Protein AF-A0A1C0AAT6-F1 (afdb_monomer_lite)

Sequence (64 aa):
MSIVVNKNEDFLVVSFNYSEKRVERIRQLRGRRWDAEDKVWIVPYSFDNIKQIKEMFKDPKLQY

Foldseek 3Di:
DDWDWDDDPFKIKTDDDDDPVVVVLLVVAPPWDQDPVVRIIIHTPDPVNCVSVCVVPPPVPPPD

Organism: NCBI:txid1413210

Structure (mmCIF, N/CA/C/O backbone):
data_AF-A0A1C0AAT6-F1
#
_entry.id   AF-A0A1C0AAT6-F1
#
loop_
_atom_site.group_PDB
_atom_site.id
_atom_site.type_symbol
_atom_site.label_atom_id
_atom_site.label_alt_id
_atom_site.label_comp_id
_atom_site.label_asym_id
_atom_site.label_entity_id
_atom_site.label_seq_id
_atom_site.pdbx_PDB_ins_code
_atom_site.Cartn_x
_atom_site.Cartn_y
_atom_site.Cartn_z
_atom_site.occupancy
_atom_site.B_iso_or_equiv
_atom_site.auth_seq_id
_atom_site.auth_comp_id
_atom_site.auth_asym_id
_atom_site.auth_atom_id
_atom_site.pdbx_PDB_model_num
ATOM 1 N N . MET A 1 1 ? -1.130 -1.931 14.661 1.00 51.50 1 MET A N 1
ATOM 2 C CA . MET A 1 1 ? -1.743 -1.981 13.313 1.00 51.50 1 MET A CA 1
ATOM 3 C C . MET A 1 1 ? -0.647 -2.282 12.308 1.00 51.50 1 MET A C 1
ATOM 5 O O . MET A 1 1 ? 0.080 -1.367 11.946 1.00 51.50 1 MET A O 1
ATOM 9 N N . SER A 1 2 ? -0.499 -3.538 11.898 1.00 62.84 2 SER A N 1
ATOM 10 C CA . SER A 1 2 ? 0.579 -3.948 10.991 1.00 62.84 2 SER A CA 1
ATOM 11 C C . SER A 1 2 ? 0.115 -3.878 9.536 1.00 62.84 2 SER A C 1
ATOM 13 O O . SER A 1 2 ? -1.049 -4.144 9.234 1.00 62.84 2 SER A O 1
ATOM 15 N N . ILE A 1 3 ? 1.017 -3.462 8.658 1.00 70.25 3 ILE A N 1
ATOM 16 C CA . ILE A 1 3 ? 0.846 -3.435 7.205 1.00 70.25 3 ILE A CA 1
ATOM 17 C C . ILE A 1 3 ? 1.844 -4.462 6.694 1.00 70.25 3 ILE A C 1
ATOM 19 O O . ILE A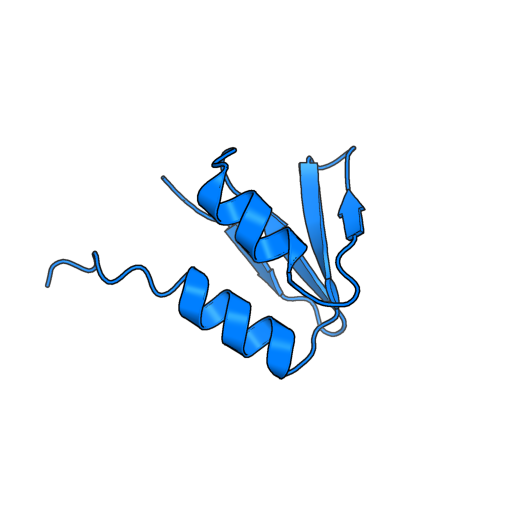 1 3 ? 3.007 -4.426 7.095 1.00 70.25 3 ILE A O 1
ATOM 23 N N . VAL A 1 4 ? 1.390 -5.388 5.862 1.00 80.50 4 VAL A N 1
ATOM 24 C CA . VAL A 1 4 ? 2.241 -6.417 5.276 1.00 80.50 4 VAL A CA 1
ATOM 25 C C . VAL A 1 4 ? 2.428 -6.062 3.810 1.00 80.50 4 VAL A C 1
ATOM 27 O O . VAL A 1 4 ? 1.474 -5.963 3.042 1.00 80.50 4 VAL A O 1
ATOM 30 N N . VAL A 1 5 ? 3.677 -5.816 3.431 1.00 81.19 5 VAL A N 1
ATOM 31 C CA . VAL A 1 5 ? 4.055 -5.532 2.049 1.00 81.19 5 VAL A CA 1
ATOM 32 C C . VAL A 1 5 ? 5.002 -6.633 1.608 1.00 81.19 5 VAL A C 1
ATOM 34 O O . VAL A 1 5 ? 6.133 -6.707 2.082 1.00 81.19 5 VAL A O 1
ATOM 37 N N . ASN A 1 6 ? 4.536 -7.482 0.701 1.00 83.88 6 ASN A N 1
ATOM 38 C CA . ASN A 1 6 ? 5.353 -8.493 0.050 1.00 83.88 6 ASN A CA 1
ATOM 39 C C . ASN A 1 6 ? 5.820 -7.944 -1.296 1.00 83.88 6 ASN A C 1
ATOM 41 O O . ASN A 1 6 ? 5.005 -7.582 -2.143 1.00 83.88 6 ASN A O 1
ATOM 45 N N . LYS A 1 7 ? 7.137 -7.868 -1.498 1.00 83.00 7 LYS A N 1
ATOM 46 C CA . LYS A 1 7 ? 7.701 -7.529 -2.807 1.00 83.00 7 LYS A CA 1
ATOM 47 C C . LYS A 1 7 ? 7.982 -8.818 -3.576 1.00 83.00 7 LYS A C 1
ATOM 49 O O . LYS A 1 7 ? 8.649 -9.702 -3.048 1.00 83.00 7 LYS A O 1
ATOM 54 N N . ASN A 1 8 ? 7.519 -8.876 -4.814 1.00 82.75 8 ASN A N 1
ATOM 55 C CA . ASN A 1 8 ? 7.977 -9.819 -5.827 1.00 82.75 8 ASN A CA 1
ATOM 56 C C . ASN A 1 8 ? 8.814 -9.052 -6.862 1.00 82.75 8 ASN A C 1
ATOM 58 O O . ASN A 1 8 ? 8.913 -7.824 -6.794 1.00 82.75 8 ASN A O 1
ATOM 62 N N . GLU A 1 9 ? 9.440 -9.765 -7.795 1.00 80.38 9 GLU A N 1
ATOM 63 C CA . GLU A 1 9 ? 10.299 -9.165 -8.827 1.00 80.38 9 GLU A CA 1
ATOM 64 C C . GLU A 1 9 ? 9.525 -8.221 -9.765 1.00 80.38 9 GLU A C 1
ATOM 66 O O . GLU A 1 9 ? 10.019 -7.141 -10.077 1.00 80.38 9 GLU A O 1
ATOM 71 N N . ASP A 1 10 ? 8.276 -8.558 -10.103 1.00 84.19 10 ASP A N 1
ATOM 72 C CA . ASP A 1 10 ? 7.439 -7.766 -11.021 1.00 84.19 10 ASP A CA 1
ATOM 73 C C . ASP A 1 10 ? 6.355 -6.923 -10.330 1.00 84.19 10 ASP A C 1
ATOM 75 O O . ASP A 1 10 ? 5.871 -5.926 -10.876 1.00 84.19 10 ASP A O 1
ATOM 79 N N . PHE A 1 11 ? 5.932 -7.299 -9.122 1.00 86.88 11 PHE A N 1
ATOM 80 C CA . PHE A 1 11 ? 4.803 -6.659 -8.447 1.00 86.88 11 PHE A CA 1
ATOM 81 C C . PHE A 1 11 ? 4.920 -6.670 -6.924 1.00 86.88 11 PHE A C 1
ATOM 83 O O . PHE A 1 11 ? 5.579 -7.498 -6.301 1.00 86.88 11 PHE A O 1
ATOM 90 N N . LEU A 1 12 ? 4.236 -5.721 -6.305 1.00 87.00 12 LEU A N 1
ATOM 91 C CA . LEU A 1 12 ? 4.120 -5.529 -4.870 1.00 87.00 12 LEU A CA 1
ATOM 92 C C . LEU A 1 12 ? 2.729 -5.976 -4.446 1.00 87.00 12 LEU A C 1
ATOM 94 O O . LEU A 1 12 ? 1.732 -5.476 -4.959 1.00 87.00 12 LEU A O 1
ATOM 98 N N . VAL A 1 13 ? 2.667 -6.888 -3.489 1.00 88.69 13 VAL A N 1
ATOM 99 C CA . VAL A 1 13 ? 1.426 -7.302 -2.844 1.00 88.69 13 VAL A CA 1
ATOM 100 C C . VAL A 1 13 ? 1.336 -6.580 -1.511 1.00 88.69 13 VAL A C 1
ATOM 102 O O . VAL A 1 13 ? 2.177 -6.753 -0.630 1.00 88.69 13 VAL A O 1
ATOM 105 N N . VAL A 1 14 ? 0.324 -5.737 -1.369 1.00 86.19 14 VAL A N 1
ATOM 106 C CA . VAL A 1 14 ? 0.128 -4.873 -0.212 1.00 86.19 14 VAL A CA 1
ATOM 107 C C . VAL A 1 14 ? -1.159 -5.277 0.490 1.00 86.19 14 VAL A C 1
ATOM 109 O O . VAL A 1 14 ? -2.251 -5.122 -0.055 1.00 86.19 14 VAL A O 1
ATOM 112 N N . SER A 1 15 ? -1.037 -5.766 1.719 1.00 86.50 15 SER A N 1
ATOM 113 C CA . SER A 1 15 ? -2.166 -6.116 2.571 1.00 86.50 15 SER A CA 1
ATOM 114 C C . SER A 1 15 ? -2.124 -5.310 3.865 1.00 86.50 15 SER A C 1
ATOM 116 O O . SER A 1 15 ? -1.087 -5.104 4.499 1.00 86.50 15 SER A O 1
ATOM 118 N N . PHE A 1 16 ? -3.267 -4.750 4.239 1.00 83.81 16 PHE A N 1
ATOM 119 C CA . PHE A 1 16 ? -3.386 -3.925 5.431 1.00 83.81 16 PHE A CA 1
ATOM 120 C C . PHE A 1 16 ? -4.815 -3.949 5.942 1.00 83.81 16 PHE A C 1
ATOM 122 O O . PHE A 1 16 ? -5.763 -4.118 5.179 1.00 83.81 16 PHE A O 1
ATOM 129 N N . ASN A 1 17 ? -4.967 -3.726 7.248 1.00 82.50 17 ASN A N 1
ATOM 130 C CA . ASN A 1 17 ? -6.286 -3.526 7.834 1.00 82.50 17 ASN A CA 1
ATOM 131 C C . ASN A 1 17 ? -7.000 -2.351 7.168 1.00 82.50 17 ASN A C 1
ATOM 133 O O . ASN A 1 17 ? -6.390 -1.292 6.983 1.00 82.50 17 ASN A O 1
ATOM 137 N N . TYR A 1 18 ? -8.282 -2.554 6.859 1.00 80.12 18 TYR A N 1
ATOM 138 C CA . TYR A 1 18 ? -9.121 -1.574 6.184 1.00 80.12 18 TYR A CA 1
ATOM 139 C C . TYR A 1 18 ? -9.012 -0.207 6.866 1.00 80.12 18 TYR A C 1
ATOM 141 O O . TYR A 1 18 ? -9.297 -0.044 8.051 1.00 80.12 18 TYR A O 1
ATOM 149 N N . SER A 1 19 ? -8.535 0.769 6.102 1.00 82.69 19 SER A N 1
ATOM 150 C CA . SER A 1 19 ? -8.396 2.151 6.530 1.00 82.69 19 SER A CA 1
ATOM 151 C C . SER A 1 19 ? -8.601 3.025 5.309 1.00 82.69 19 SER A C 1
ATOM 153 O O . SER A 1 19 ? -7.837 2.921 4.348 1.00 82.69 19 SER A O 1
ATOM 155 N N . GLU A 1 20 ? -9.620 3.876 5.351 1.00 82.69 20 GLU A N 1
ATOM 156 C CA . GLU A 1 20 ? -10.032 4.722 4.226 1.00 82.69 20 GLU A CA 1
ATOM 157 C C . GLU A 1 20 ? -8.851 5.524 3.668 1.00 82.69 20 GLU A C 1
ATOM 159 O O . GLU A 1 20 ? -8.544 5.418 2.483 1.00 82.69 20 GLU A O 1
ATOM 164 N N . LYS A 1 21 ? -8.059 6.150 4.549 1.00 83.19 21 LYS A N 1
ATOM 165 C CA . LYS A 1 21 ? -6.844 6.891 4.172 1.00 83.19 21 LYS A CA 1
ATOM 166 C C . LYS A 1 21 ? -5.848 6.055 3.365 1.00 83.19 21 LYS A C 1
ATOM 168 O O . LYS A 1 21 ? -5.232 6.561 2.434 1.00 83.19 21 LYS A O 1
ATOM 173 N N . ARG A 1 22 ? -5.648 4.781 3.718 1.00 81.19 22 ARG A N 1
ATOM 174 C CA . ARG A 1 22 ? -4.704 3.893 3.014 1.00 81.19 22 ARG A CA 1
ATOM 175 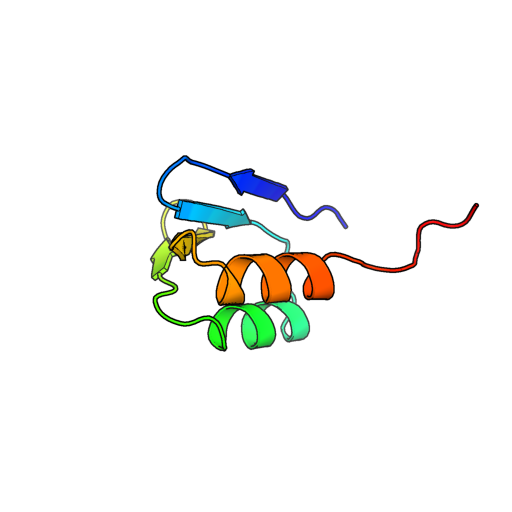C C . ARG A 1 22 ? -5.287 3.379 1.703 1.00 81.19 22 ARG A C 1
ATOM 177 O O . ARG A 1 22 ? -4.568 3.299 0.712 1.00 81.19 22 ARG A O 1
ATOM 184 N N . VAL A 1 23 ? -6.583 3.067 1.687 1.00 85.06 23 VAL A N 1
ATOM 185 C CA . VAL A 1 23 ? -7.29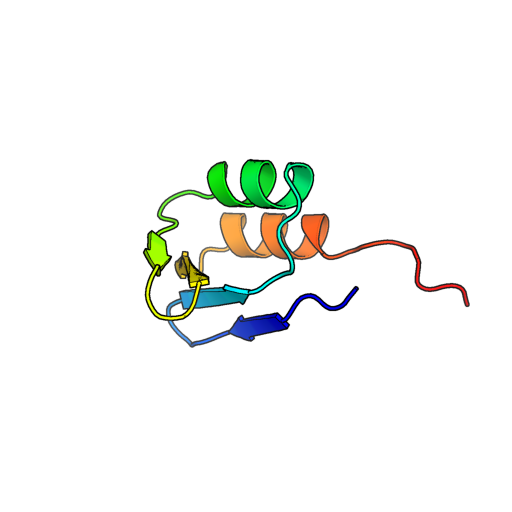4 2.644 0.474 1.00 85.06 23 VAL A CA 1
ATOM 186 C C . VAL A 1 23 ? -7.277 3.761 -0.567 1.00 85.06 23 VAL A C 1
ATOM 188 O O . VAL A 1 23 ? -6.950 3.504 -1.723 1.00 85.06 23 VAL A O 1
ATOM 191 N N . GLU A 1 24 ? -7.557 5.002 -0.171 1.00 87.12 24 GLU A N 1
ATOM 192 C CA . GLU A 1 24 ? -7.478 6.166 -1.058 1.00 87.12 24 GLU A CA 1
ATOM 193 C C . GLU A 1 24 ? -6.074 6.346 -1.638 1.00 87.12 24 GLU A C 1
ATOM 195 O O . GLU A 1 24 ? -5.923 6.562 -2.838 1.00 87.12 24 GLU A O 1
ATOM 200 N N . ARG A 1 25 ? -5.037 6.177 -0.813 1.00 83.81 25 ARG A N 1
ATOM 201 C CA . ARG A 1 25 ? -3.637 6.264 -1.242 1.00 83.81 25 ARG A CA 1
ATOM 202 C C . ARG A 1 25 ? -3.259 5.175 -2.249 1.00 83.81 25 ARG A C 1
ATOM 204 O O . ARG A 1 25 ? -2.702 5.491 -3.294 1.00 83.81 25 ARG A O 1
ATOM 211 N N . ILE A 1 26 ? -3.615 3.914 -1.993 1.00 85.00 26 ILE A N 1
ATOM 212 C CA . ILE A 1 26 ? -3.359 2.808 -2.934 1.00 85.00 26 ILE A CA 1
ATOM 213 C C . ILE A 1 26 ? -4.148 2.997 -4.235 1.00 85.00 26 ILE A C 1
ATOM 215 O O . ILE A 1 26 ? -3.642 2.709 -5.320 1.00 85.00 26 ILE A O 1
ATOM 219 N N . ARG A 1 27 ? -5.372 3.530 -4.158 1.00 84.88 27 ARG A N 1
ATOM 220 C CA . ARG A 1 27 ? -6.181 3.864 -5.337 1.00 84.88 27 ARG A CA 1
ATOM 221 C C . ARG A 1 27 ? -5.536 4.925 -6.233 1.00 84.88 27 ARG A C 1
ATOM 223 O O . ARG A 1 27 ? -5.880 4.965 -7.412 1.00 84.88 27 ARG A O 1
ATOM 230 N N . GLN A 1 28 ? -4.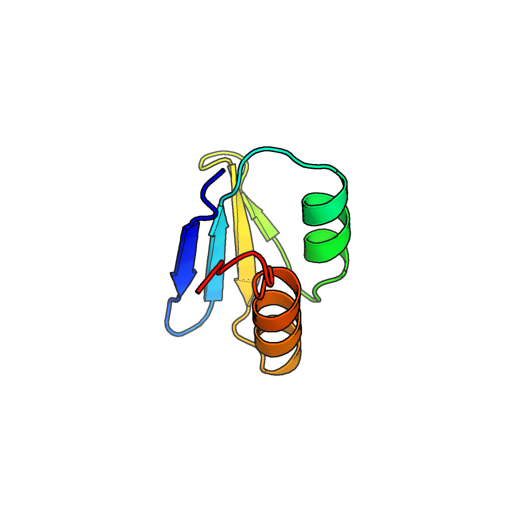612 5.744 -5.730 1.00 86.00 28 GLN A N 1
ATOM 231 C CA . GLN A 1 28 ? -3.868 6.709 -6.551 1.00 86.00 28 GLN A CA 1
ATOM 232 C C . GLN A 1 28 ? -2.733 6.065 -7.363 1.00 86.00 28 GLN A C 1
ATOM 234 O O . GLN A 1 28 ? -2.324 6.627 -8.377 1.00 86.00 28 GLN A O 1
ATOM 239 N N . LEU A 1 29 ? -2.251 4.881 -6.971 1.00 84.62 29 LEU A N 1
ATOM 240 C CA . LEU A 1 29 ? -1.148 4.194 -7.655 1.00 84.62 29 LEU A CA 1
ATOM 241 C C . LEU A 1 29 ? -1.558 3.792 -9.071 1.00 84.62 29 LEU A C 1
ATOM 243 O O . LEU A 1 29 ? -2.697 3.401 -9.310 1.00 84.62 29 LEU A O 1
ATOM 247 N N . ARG A 1 30 ? -0.669 3.858 -10.057 1.00 81.69 30 ARG A N 1
ATOM 248 C CA . ARG A 1 30 ? -1.043 3.505 -11.436 1.00 81.69 30 ARG A CA 1
ATOM 249 C C . ARG A 1 30 ? -0.860 2.004 -11.661 1.00 81.69 30 ARG A C 1
ATOM 251 O O . ARG A 1 30 ? 0.156 1.439 -11.268 1.00 81.69 30 ARG A O 1
ATOM 258 N N . GLY A 1 31 ? -1.860 1.359 -12.266 1.00 85.06 31 GLY A N 1
ATOM 259 C CA . GLY A 1 31 ? -1.830 -0.084 -12.539 1.00 85.06 31 GLY A CA 1
ATOM 260 C C . GLY A 1 31 ? -2.134 -0.985 -11.337 1.00 85.06 31 GLY A C 1
ATOM 261 O O . GLY A 1 31 ? -1.925 -2.188 -11.432 1.00 85.06 31 GLY A O 1
ATOM 262 N N . ARG A 1 32 ? -2.631 -0.439 -10.214 1.00 88.62 32 ARG A N 1
ATOM 263 C CA . ARG A 1 32 ? -3.089 -1.257 -9.078 1.00 88.62 32 ARG A CA 1
ATOM 264 C C . ARG A 1 32 ? -4.242 -2.183 -9.473 1.00 88.62 32 ARG A C 1
ATOM 266 O O . ARG A 1 32 ? -5.172 -1.770 -10.166 1.00 88.62 32 ARG A O 1
ATOM 273 N N . ARG A 1 33 ? -4.215 -3.394 -8.935 1.00 89.81 33 ARG A N 1
ATOM 274 C CA . ARG A 1 33 ? -5.244 -4.423 -9.024 1.00 89.81 33 ARG A CA 1
ATOM 275 C C . ARG A 1 33 ? -5.662 -4.805 -7.610 1.00 89.81 33 ARG A C 1
ATOM 277 O O . ARG A 1 33 ? -4.820 -5.025 -6.747 1.00 89.81 33 ARG A O 1
ATOM 284 N N . TRP A 1 34 ? -6.964 -4.832 -7.365 1.00 90.25 34 TRP A N 1
ATOM 285 C CA . TRP A 1 34 ? -7.506 -5.378 -6.127 1.00 90.25 34 TRP A CA 1
ATOM 286 C C . TRP A 1 34 ? -7.733 -6.870 -6.316 1.00 90.25 34 TRP A C 1
ATOM 288 O O . TRP A 1 34 ? -8.381 -7.267 -7.286 1.00 90.25 34 TRP A O 1
ATOM 298 N N . ASP A 1 35 ? -7.200 -7.661 -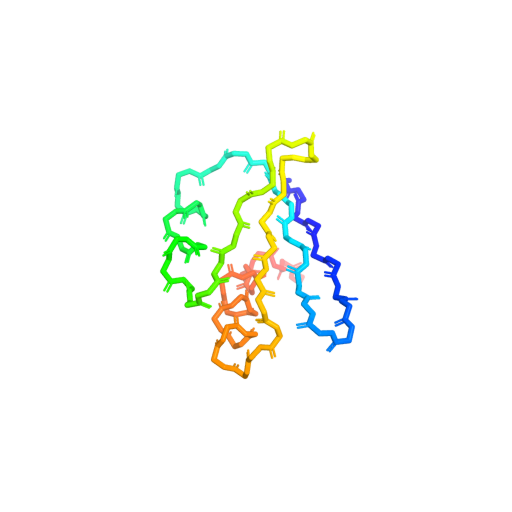5.399 1.00 89.56 35 ASP A N 1
ATOM 299 C CA . ASP A 1 35 ? -7.448 -9.085 -5.310 1.00 89.56 35 ASP A CA 1
ATOM 300 C C . ASP A 1 35 ? -8.454 -9.336 -4.185 1.00 89.56 35 ASP A C 1
ATOM 302 O O . ASP A 1 35 ? -8.186 -9.056 -3.015 1.00 89.56 35 ASP A O 1
ATOM 306 N N . ALA A 1 36 ? -9.659 -9.770 -4.552 1.00 87.38 36 ALA A N 1
ATOM 307 C CA . ALA A 1 36 ? -10.742 -9.977 -3.597 1.00 87.38 36 ALA A CA 1
ATOM 308 C C . ALA A 1 36 ? -10.623 -11.311 -2.845 1.00 87.38 36 ALA A C 1
ATOM 310 O O . ALA A 1 36 ? -11.219 -11.429 -1.772 1.00 87.38 36 ALA A O 1
ATOM 311 N N . GLU A 1 37 ? -9.874 -12.277 -3.386 1.00 88.75 37 GLU A N 1
ATOM 312 C CA . GLU A 1 37 ? -9.677 -13.600 -2.787 1.00 88.75 37 GLU A CA 1
ATOM 313 C C . GLU A 1 37 ? -8.783 -13.471 -1.555 1.00 88.75 37 GLU A C 1
ATOM 315 O O . GLU A 1 37 ? -9.206 -13.775 -0.438 1.00 88.75 37 GLU A O 1
ATOM 320 N N . ASP A 1 38 ? -7.602 -12.882 -1.736 1.00 85.31 38 ASP A N 1
ATOM 321 C CA . ASP A 1 38 ? -6.641 -12.647 -0.657 1.00 85.31 38 ASP A CA 1
ATOM 322 C C . ASP A 1 38 ? -6.875 -11.312 0.079 1.00 85.31 38 ASP A C 1
ATOM 324 O O . ASP A 1 38 ? -6.261 -11.037 1.112 1.00 85.31 38 ASP A O 1
ATOM 328 N N . LYS A 1 39 ? -7.795 -10.470 -0.416 1.00 87.12 39 LYS A N 1
ATOM 329 C CA . LYS A 1 39 ? -8.055 -9.103 0.083 1.00 87.12 39 LYS A CA 1
ATOM 330 C C . LYS A 1 39 ? -6.781 -8.257 0.102 1.00 87.12 39 LYS A C 1
ATOM 332 O O . LYS A 1 39 ? -6.497 -7.530 1.063 1.00 87.12 39 LYS A O 1
ATOM 337 N N . VAL A 1 40 ? -6.014 -8.344 -0.979 1.00 89.00 40 VAL A N 1
ATOM 338 C CA . VAL A 1 40 ? -4.728 -7.664 -1.136 1.00 89.00 40 VAL A CA 1
ATOM 339 C C . VAL A 1 40 ? -4.711 -6.767 -2.360 1.00 89.00 40 VAL A C 1
ATOM 341 O O . VAL A 1 40 ? -5.417 -6.969 -3.342 1.00 89.00 40 VAL A O 1
ATOM 344 N N . TRP A 1 41 ? -3.871 -5.745 -2.308 1.00 89.56 41 TRP A N 1
ATOM 345 C CA . TRP A 1 41 ? -3.626 -4.864 -3.436 1.00 89.56 41 TRP A CA 1
ATOM 346 C C . TRP A 1 41 ? -2.357 -5.295 -4.154 1.00 89.56 41 TRP A C 1
ATOM 348 O O . TRP A 1 41 ? -1.273 -5.251 -3.581 1.00 89.56 41 TRP A O 1
ATOM 358 N N . ILE A 1 42 ? -2.487 -5.675 -5.416 1.00 90.19 42 ILE A N 1
ATOM 359 C CA . ILE A 1 42 ? -1.373 -6.008 -6.296 1.00 90.19 42 ILE A CA 1
ATOM 360 C C . ILE A 1 42 ? -1.029 -4.753 -7.091 1.00 90.19 42 ILE A C 1
ATOM 362 O O . ILE A 1 42 ? -1.856 -4.216 -7.823 1.00 90.19 42 ILE A O 1
ATOM 366 N N . VAL A 1 43 ? 0.186 -4.249 -6.942 1.00 89.56 43 VAL A N 1
ATOM 367 C CA . VAL A 1 43 ? 0.650 -3.031 -7.605 1.00 89.56 43 VAL A CA 1
ATOM 368 C C . VAL A 1 43 ? 1.905 -3.365 -8.403 1.00 89.56 43 VAL A C 1
ATOM 370 O O . VAL A 1 43 ? 2.818 -3.959 -7.840 1.00 89.56 43 VAL A O 1
ATOM 373 N N . PRO A 1 44 ? 2.008 -2.986 -9.684 1.00 88.94 44 PRO A N 1
ATOM 374 C CA . PRO A 1 44 ? 3.212 -3.240 -10.463 1.00 88.94 44 PRO A CA 1
ATOM 375 C C . PRO A 1 44 ? 4.425 -2.553 -9.831 1.00 88.94 44 PRO A C 1
ATOM 377 O O . PRO A 1 44 ? 4.333 -1.415 -9.342 1.00 88.94 44 PRO A O 1
ATOM 380 N N . TYR A 1 45 ? 5.559 -3.256 -9.847 1.00 83.69 45 TYR A N 1
ATOM 381 C CA . TYR A 1 45 ? 6.830 -2.767 -9.336 1.00 83.69 45 TYR A CA 1
ATOM 382 C C . TYR A 1 45 ? 7.337 -1.662 -10.264 1.00 83.69 45 TYR A C 1
ATOM 384 O O . TYR A 1 45 ? 7.961 -1.883 -11.294 1.00 83.69 45 TYR A O 1
ATOM 392 N N . SER A 1 46 ? 6.988 -0.427 -9.925 1.00 84.94 46 SER A N 1
ATOM 393 C CA . SER A 1 46 ? 7.382 0.768 -10.665 1.00 84.94 46 SER A CA 1
ATOM 394 C C . SER A 1 46 ? 7.990 1.765 -9.702 1.00 84.94 46 SER A C 1
ATOM 396 O O . SER A 1 46 ? 7.505 1.913 -8.583 1.00 84.94 46 SER A O 1
ATOM 398 N N . PHE A 1 47 ? 9.031 2.471 -10.137 1.00 83.31 47 PHE A N 1
ATOM 399 C CA . PHE A 1 47 ? 9.768 3.402 -9.283 1.00 83.31 47 PHE A CA 1
ATOM 400 C C . PHE A 1 47 ? 8.857 4.432 -8.595 1.00 83.31 47 PHE A C 1
ATOM 402 O O . PHE A 1 47 ? 8.988 4.659 -7.393 1.00 83.31 47 PHE A O 1
ATOM 409 N N . ASP A 1 48 ? 7.885 4.984 -9.329 1.00 85.06 48 ASP A N 1
ATOM 410 C CA . ASP A 1 48 ? 6.888 5.912 -8.784 1.00 85.06 48 ASP A CA 1
ATOM 411 C C . ASP A 1 48 ? 6.021 5.249 -7.703 1.00 85.06 48 ASP A C 1
ATOM 413 O O . ASP A 1 48 ? 5.968 5.717 -6.566 1.00 85.06 48 ASP A O 1
ATOM 417 N N . ASN A 1 49 ? 5.441 4.084 -8.020 1.00 84.19 49 ASN A N 1
ATOM 418 C CA . ASN A 1 49 ? 4.607 3.326 -7.091 1.00 84.19 49 ASN A CA 1
ATOM 419 C C . ASN A 1 49 ? 5.377 2.936 -5.821 1.00 84.19 49 ASN A C 1
ATOM 421 O O . ASN A 1 49 ? 4.854 3.087 -4.722 1.00 84.19 49 ASN A O 1
ATOM 425 N N . ILE A 1 50 ? 6.625 2.469 -5.954 1.00 81.56 50 ILE A N 1
ATOM 426 C CA . ILE A 1 50 ? 7.491 2.090 -4.829 1.00 81.56 50 ILE A CA 1
ATOM 427 C C . ILE A 1 50 ? 7.778 3.300 -3.956 1.00 81.56 50 ILE A C 1
ATOM 429 O O . ILE A 1 50 ? 7.700 3.195 -2.735 1.00 81.56 50 ILE A O 1
ATOM 433 N N . LYS A 1 51 ? 8.121 4.441 -4.559 1.00 84.31 51 LYS A N 1
ATOM 434 C CA . LYS A 1 51 ? 8.394 5.671 -3.820 1.00 84.31 51 LYS A CA 1
ATOM 435 C C . LYS A 1 51 ? 7.158 6.098 -3.034 1.00 84.31 51 LYS A C 1
ATOM 437 O O . LYS A 1 51 ? 7.260 6.307 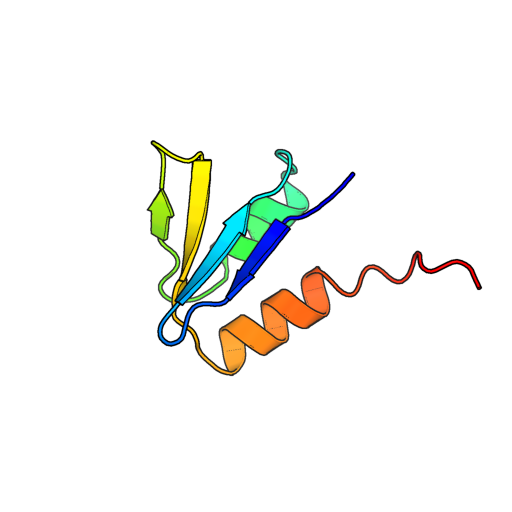-1.831 1.00 84.31 51 LYS A O 1
ATOM 442 N N . GLN A 1 52 ? 5.996 6.117 -3.680 1.00 83.19 52 GLN A N 1
ATOM 443 C CA . GLN A 1 52 ? 4.731 6.472 -3.048 1.00 83.19 52 GLN A CA 1
ATOM 444 C C . GLN A 1 52 ? 4.355 5.516 -1.912 1.00 83.19 52 GLN A C 1
ATOM 446 O O . GLN A 1 52 ? 4.109 5.968 -0.800 1.00 83.19 52 GLN A O 1
ATOM 451 N N . ILE A 1 53 ? 4.405 4.203 -2.144 1.00 79.75 53 ILE A N 1
ATOM 452 C CA . ILE A 1 53 ? 4.215 3.157 -1.124 1.00 79.75 53 ILE A CA 1
ATOM 453 C C . ILE A 1 53 ? 5.181 3.379 0.044 1.00 79.75 53 ILE A C 1
ATOM 455 O O . ILE A 1 53 ? 4.768 3.429 1.199 1.00 79.75 53 ILE A O 1
ATOM 459 N N . LYS A 1 54 ? 6.472 3.567 -0.239 1.00 78.81 54 LYS A N 1
ATOM 460 C CA . LYS A 1 54 ? 7.504 3.743 0.784 1.00 78.81 54 LYS A CA 1
ATOM 461 C C . LYS A 1 54 ? 7.290 5.006 1.610 1.00 78.81 54 LYS A C 1
ATOM 463 O O . LYS A 1 54 ? 7.551 4.958 2.802 1.00 78.81 54 LYS A O 1
ATOM 468 N N . GLU A 1 55 ? 6.819 6.102 1.017 1.00 80.50 55 GLU A N 1
ATOM 469 C CA . GLU A 1 55 ? 6.466 7.328 1.744 1.00 80.50 55 GLU A CA 1
ATOM 470 C C . GLU A 1 55 ? 5.166 7.183 2.541 1.00 80.50 55 GLU A C 1
ATOM 472 O O . GLU A 1 55 ? 5.113 7.592 3.696 1.00 80.50 55 GLU A O 1
ATOM 477 N N . MET A 1 56 ? 4.144 6.533 1.979 1.00 73.19 56 MET A N 1
ATOM 478 C CA . MET A 1 56 ? 2.873 6.252 2.660 1.00 73.19 56 MET A CA 1
ATOM 479 C C . MET A 1 56 ? 3.052 5.336 3.877 1.00 73.19 56 MET A C 1
ATOM 481 O O . MET A 1 56 ? 2.330 5.480 4.861 1.00 73.19 56 MET A O 1
ATOM 485 N N . PHE A 1 57 ? 3.989 4.387 3.799 1.00 70.12 57 PHE A N 1
ATOM 486 C CA . PHE A 1 57 ? 4.299 3.432 4.865 1.00 70.12 57 PHE A CA 1
ATOM 487 C C . PHE A 1 57 ? 5.501 3.838 5.724 1.00 70.12 57 PHE A C 1
ATOM 489 O O . PHE A 1 57 ? 5.784 3.171 6.720 1.00 70.12 57 PHE A O 1
ATOM 496 N N . LYS A 1 58 ? 6.168 4.954 5.405 1.00 64.19 58 LYS A N 1
ATOM 497 C CA . LYS A 1 58 ? 7.078 5.657 6.317 1.00 64.19 58 LYS A CA 1
ATOM 498 C C . LYS A 1 58 ? 6.238 6.367 7.383 1.00 64.19 58 LYS A C 1
ATOM 500 O O . LYS A 1 58 ? 6.198 7.587 7.461 1.00 64.19 58 LYS A O 1
ATOM 505 N N . ASP A 1 59 ? 5.514 5.604 8.191 1.00 50.97 59 ASP A N 1
ATOM 506 C CA . ASP A 1 59 ? 4.828 6.158 9.351 1.00 50.97 59 ASP A CA 1
ATOM 507 C C . ASP A 1 59 ? 5.915 6.565 10.374 1.00 50.97 59 ASP A C 1
ATOM 509 O O . ASP A 1 59 ? 6.672 5.704 10.827 1.00 50.97 59 ASP A O 1
ATOM 513 N N . PRO A 1 60 ? 6.065 7.857 10.726 1.00 46.44 60 PRO A N 1
ATOM 514 C CA . PRO A 1 60 ? 7.136 8.353 11.596 1.00 46.44 60 PRO A CA 1
ATOM 515 C C . PRO A 1 60 ? 6.961 7.982 13.079 1.00 46.44 60 PRO A C 1
ATOM 517 O O . PRO A 1 60 ? 7.715 8.460 13.919 1.00 46.44 60 PRO A O 1
ATOM 520 N N . LYS A 1 61 ? 6.008 7.112 13.439 1.00 40.66 61 LYS A N 1
ATOM 521 C CA . LYS A 1 61 ? 5.839 6.608 14.814 1.00 40.66 61 LYS A CA 1
ATOM 522 C C . LYS A 1 61 ? 6.827 5.493 15.186 1.00 40.66 61 LYS A C 1
ATOM 524 O O . LYS A 1 61 ? 6.503 4.629 15.998 1.00 40.66 61 LYS A O 1
ATOM 529 N N . LEU A 1 62 ? 8.043 5.526 14.643 1.00 40.06 62 LEU A N 1
ATOM 530 C CA . LEU A 1 62 ? 9.179 4.910 15.320 1.00 40.06 62 LEU A CA 1
ATOM 531 C C . LEU A 1 62 ? 9.572 5.882 16.443 1.00 40.06 62 LEU A C 1
ATOM 533 O O . LEU A 1 62 ? 10.355 6.805 16.230 1.00 40.06 62 LEU A O 1
ATOM 537 N N . GLN A 1 63 ? 8.928 5.746 17.607 1.00 34.41 63 GLN A N 1
ATOM 538 C CA . GLN A 1 63 ? 9.464 6.353 18.824 1.00 34.41 63 GLN A CA 1
ATOM 539 C C . GLN A 1 63 ? 10.820 5.687 19.075 1.00 34.41 63 GLN A C 1
ATOM 541 O O . GLN A 1 63 ? 10.874 4.470 19.256 1.00 34.41 63 GLN A O 1
ATOM 546 N N . TYR A 1 64 ? 11.879 6.487 18.954 1.00 37.44 64 TYR A N 1
ATOM 547 C CA . TYR A 1 64 ? 13.207 6.183 19.480 1.00 37.44 64 TYR A CA 1
ATOM 548 C C . TYR A 1 64 ? 13.164 6.105 21.006 1.00 37.44 64 TYR A C 1
ATOM 550 O O . TYR A 1 64 ? 12.361 6.863 21.600 1.00 37.44 64 TYR A O 1
#

pLDDT: mean 79.0, std 13.84, range [34.41, 90.25]

Secondary structure (DSSP, 8-state):
--EEEEE-SSEEEEEE---HHHHHHHHHSTT-EEETTTTEEEEE--HHHHHHHHHHS--S----

Radius of gyration: 11.57 Å; chains: 1; bounding box: 24×22×32 Å